Protein AF-A0ABD2PDY6-F1 (afdb_monomer_lite)

pLDDT: mean 73.23, std 13.29, range [39.94, 94.38]

Structure (mmCIF, N/CA/C/O backbone):
data_AF-A0ABD2PDY6-F1
#
_entry.id   AF-A0ABD2PDY6-F1
#
loop_
_atom_site.group_PDB
_atom_site.id
_atom_site.type_symbol
_atom_site.label_atom_id
_atom_site.label_alt_id
_atom_site.label_comp_id
_atom_site.label_asym_id
_atom_site.label_entity_id
_atom_site.label_seq_id
_atom_site.pdbx_PDB_ins_code
_atom_site.Cartn_x
_atom_site.Cartn_y
_atom_site.Cartn_z
_atom_site.occupancy
_atom_site.B_iso_or_equiv
_atom_site.auth_seq_id
_atom_site.auth_comp_id
_atom_site.auth_asym_id
_atom_site.auth_atom_id
_atom_site.pdbx_PDB_model_num
ATOM 1 N N . MET A 1 1 ? -41.753 6.780 -45.800 1.00 45.53 1 MET A N 1
ATOM 2 C CA . MET A 1 1 ? -40.405 6.281 -45.439 1.00 45.53 1 MET A CA 1
ATOM 3 C C . MET A 1 1 ? -39.897 7.109 -44.271 1.00 45.53 1 MET A C 1
ATOM 5 O O . MET A 1 1 ? -39.849 8.319 -44.401 1.00 45.53 1 MET A O 1
ATOM 9 N N . GLY A 1 2 ? -39.598 6.477 -43.135 1.00 40.78 2 GLY A N 1
ATOM 10 C CA . GLY A 1 2 ? -39.111 7.154 -41.927 1.00 40.78 2 GLY A CA 1
ATOM 11 C C . GLY A 1 2 ? -39.550 6.408 -40.670 1.00 40.78 2 GLY A C 1
ATOM 12 O O . GLY A 1 2 ? -40.593 6.704 -40.105 1.00 40.78 2 GLY A O 1
ATOM 13 N N . ARG A 1 3 ? -38.787 5.375 -40.299 1.00 48.12 3 ARG A N 1
ATOM 14 C CA . ARG A 1 3 ? -39.003 4.534 -39.114 1.00 48.12 3 ARG A CA 1
ATOM 15 C C . ARG A 1 3 ? -38.831 5.381 -37.848 1.00 48.12 3 ARG A C 1
ATOM 17 O O . ARG A 1 3 ? -37.730 5.865 -37.608 1.00 48.12 3 ARG A O 1
ATOM 24 N N . MET A 1 4 ? -39.874 5.510 -37.029 1.00 39.94 4 MET A N 1
ATOM 25 C CA . MET A 1 4 ? -39.734 5.984 -35.651 1.00 39.94 4 MET A CA 1
ATOM 26 C C . MET A 1 4 ? -39.553 4.774 -34.741 1.00 39.94 4 MET A C 1
ATOM 28 O O . MET A 1 4 ? -40.448 3.946 -34.579 1.00 39.94 4 MET A O 1
ATOM 32 N N . ALA A 1 5 ? -38.333 4.640 -34.228 1.00 52.81 5 ALA A N 1
ATOM 33 C CA . ALA A 1 5 ? -37.943 3.613 -33.282 1.00 52.81 5 ALA A CA 1
ATOM 34 C C . ALA A 1 5 ? -38.695 3.821 -31.960 1.00 52.81 5 ALA A C 1
ATOM 36 O O . ALA A 1 5 ? -38.487 4.816 -31.268 1.00 52.81 5 ALA A O 1
ATOM 37 N N . HIS A 1 6 ? -39.555 2.869 -31.596 1.00 47.19 6 HIS A N 1
ATOM 38 C CA . HIS A 1 6 ? -40.084 2.789 -30.241 1.00 47.19 6 HIS A CA 1
ATOM 39 C C . HIS A 1 6 ? -38.970 2.296 -29.311 1.00 47.19 6 HIS A C 1
ATOM 41 O O . HIS A 1 6 ? -38.591 1.126 -29.317 1.00 47.19 6 HIS A O 1
ATOM 47 N N . LEU A 1 7 ? -38.427 3.228 -28.531 1.00 44.31 7 LEU A N 1
ATOM 48 C CA . LEU A 1 7 ? -37.533 2.978 -27.405 1.00 44.31 7 LEU A CA 1
ATOM 49 C C . LEU A 1 7 ? -38.268 2.104 -26.375 1.00 44.31 7 LEU A C 1
ATOM 51 O O . LEU A 1 7 ? -39.238 2.545 -25.759 1.00 44.31 7 LEU A O 1
ATOM 55 N N . ILE A 1 8 ? -37.815 0.863 -26.189 1.00 49.25 8 ILE A N 1
ATOM 56 C CA . ILE A 1 8 ? -38.261 0.007 -25.085 1.00 49.25 8 ILE A CA 1
ATOM 57 C C . ILE A 1 8 ? -37.614 0.556 -23.813 1.00 49.25 8 ILE A C 1
ATOM 59 O O . ILE A 1 8 ? -36.472 0.242 -23.482 1.00 49.25 8 ILE A O 1
ATOM 63 N N . ILE A 1 9 ? -38.341 1.420 -23.110 1.00 50.09 9 ILE A N 1
ATOM 64 C CA . ILE A 1 9 ? -37.993 1.831 -21.754 1.00 50.09 9 ILE A CA 1
ATOM 65 C C . ILE A 1 9 ? -38.344 0.648 -20.852 1.00 50.09 9 ILE A C 1
ATOM 67 O O . ILE A 1 9 ? -39.513 0.380 -20.579 1.00 50.09 9 ILE A O 1
ATOM 71 N N . GLY A 1 10 ? -37.324 -0.099 -20.430 1.00 45.62 10 GLY A N 1
ATOM 72 C CA . GLY A 1 10 ? -37.465 -1.148 -19.430 1.00 45.62 10 GLY A CA 1
ATOM 73 C C . GLY A 1 10 ? -37.974 -0.555 -18.119 1.00 45.62 10 GLY A C 1
ATOM 74 O O . GLY A 1 10 ? -37.215 0.047 -17.362 1.00 45.62 10 GLY A O 1
ATOM 75 N N . PHE A 1 11 ? -39.267 -0.726 -17.850 1.00 49.28 11 PHE A N 1
ATOM 76 C CA . PHE A 1 11 ? -39.852 -0.485 -16.538 1.00 49.28 11 PHE A CA 1
ATOM 77 C C . PHE A 1 11 ? -39.274 -1.512 -15.558 1.00 49.28 11 PHE A C 1
ATOM 79 O O . PHE A 1 11 ? -39.757 -2.639 -15.457 1.00 49.28 11 PHE A O 1
ATOM 86 N N . PHE A 1 12 ? -38.248 -1.131 -14.796 1.00 53.38 12 PHE A N 1
ATOM 87 C CA . PHE A 1 12 ? -37.965 -1.804 -13.531 1.00 53.38 12 PHE A CA 1
ATOM 88 C C . PHE A 1 12 ? -39.109 -1.473 -12.570 1.00 53.38 12 PHE A C 1
ATOM 90 O O . PHE A 1 12 ? -39.069 -0.490 -11.830 1.00 53.38 12 PHE A O 1
ATOM 97 N N . GLN A 1 13 ? -40.167 -2.282 -12.612 1.00 63.88 13 GLN A N 1
ATOM 98 C CA . GLN A 1 13 ? -41.214 -2.271 -11.602 1.00 63.88 13 GLN A CA 1
ATOM 99 C C . GLN A 1 13 ? -40.552 -2.632 -10.267 1.00 63.88 13 GLN A C 1
ATOM 101 O O . GLN A 1 13 ? -40.120 -3.768 -10.057 1.00 63.88 13 GLN A O 1
ATOM 106 N N . LYS A 1 14 ? -40.419 -1.646 -9.374 1.00 63.28 14 LYS A N 1
ATOM 107 C CA . LYS A 1 14 ? -40.023 -1.880 -7.984 1.00 63.28 14 LYS A CA 1
ATOM 108 C C . LYS A 1 14 ? -41.095 -2.779 -7.376 1.00 63.28 14 LYS A C 1
ATOM 110 O O . LYS A 1 14 ? -42.186 -2.312 -7.074 1.00 63.28 14 LYS A O 1
ATOM 115 N N . ARG A 1 15 ? -40.818 -4.078 -7.265 1.00 71.56 15 ARG A N 1
ATOM 116 C CA . ARG A 1 15 ? -41.694 -5.000 -6.543 1.00 71.56 15 ARG A CA 1
ATOM 117 C C . ARG A 1 15 ? -41.717 -4.538 -5.090 1.00 71.56 15 ARG A C 1
ATOM 119 O O . ARG A 1 15 ? -40.687 -4.586 -4.420 1.00 71.56 15 ARG A O 1
ATOM 126 N N . GLU A 1 16 ? -42.859 -4.031 -4.644 1.00 77.25 16 GLU A N 1
ATOM 127 C CA . GLU A 1 16 ? -43.069 -3.684 -3.244 1.00 77.25 16 GLU A CA 1
ATOM 128 C C . GLU A 1 16 ? -42.907 -4.955 -2.410 1.00 77.25 16 GLU A C 1
ATOM 130 O O . GLU A 1 16 ? -43.515 -5.990 -2.687 1.00 77.25 16 GLU A O 1
ATOM 135 N N . ILE A 1 17 ? -42.000 -4.906 -1.437 1.00 80.00 17 ILE A N 1
ATOM 136 C CA . ILE A 1 17 ? -41.728 -6.040 -0.559 1.00 80.00 17 ILE A CA 1
ATOM 137 C C . ILE A 1 17 ? -42.908 -6.134 0.417 1.00 80.00 17 ILE A C 1
ATOM 139 O O . ILE A 1 17 ? -43.147 -5.169 1.146 1.00 80.00 17 ILE A O 1
ATOM 143 N N . PRO A 1 18 ? -43.648 -7.259 0.465 1.00 84.44 18 PRO A N 1
ATOM 144 C CA . PRO A 1 18 ? -44.773 -7.415 1.378 1.00 84.44 18 PRO A CA 1
ATOM 145 C C . PRO A 1 18 ? -44.250 -7.629 2.803 1.00 84.44 18 PRO A C 1
ATOM 147 O O . PRO A 1 18 ? -44.067 -8.763 3.248 1.00 84.44 18 PRO A O 1
ATOM 150 N N . TRP A 1 19 ? -44.000 -6.531 3.519 1.00 83.19 19 TRP A N 1
ATOM 151 C CA . TRP A 1 19 ? -43.481 -6.533 4.892 1.00 83.19 19 TRP A CA 1
ATOM 152 C C . TRP A 1 19 ? -44.372 -7.299 5.880 1.00 83.19 19 TRP A C 1
ATOM 154 O O . TRP A 1 19 ? -43.867 -7.814 6.869 1.00 83.19 19 TRP A O 1
ATOM 164 N N . GLU A 1 20 ? -45.662 -7.462 5.574 1.00 85.06 20 GLU A N 1
ATOM 165 C CA . GLU A 1 20 ? -46.613 -8.284 6.341 1.00 85.06 20 GLU A CA 1
ATOM 166 C C . GLU A 1 20 ? -46.274 -9.782 6.332 1.00 85.06 20 GLU A C 1
ATOM 168 O O . GLU A 1 20 ? -46.646 -10.513 7.246 1.00 85.06 20 GLU A O 1
ATOM 173 N N . LYS A 1 21 ? -45.560 -10.253 5.301 1.00 85.62 21 LYS A N 1
ATOM 174 C CA . LYS A 1 21 ? -45.125 -11.653 5.170 1.00 85.62 21 LYS A CA 1
ATOM 175 C C . LYS A 1 21 ? -43.738 -11.896 5.757 1.00 85.62 21 LYS A C 1
ATOM 177 O O . LYS A 1 21 ? -43.288 -13.040 5.793 1.00 85.62 21 LYS A O 1
ATOM 182 N N . VAL A 1 22 ? -43.034 -10.841 6.168 1.00 83.69 22 VAL A N 1
ATOM 183 C CA . VAL A 1 22 ? -41.703 -10.967 6.760 1.00 83.69 22 VAL A CA 1
ATOM 184 C C . VAL A 1 22 ? -41.885 -11.414 8.211 1.00 83.69 22 VAL A C 1
ATOM 186 O O . VAL A 1 22 ? -42.510 -10.692 8.989 1.00 83.69 22 VAL A O 1
ATOM 189 N N . PRO A 1 23 ? -41.368 -12.592 8.604 1.00 84.75 23 PRO A N 1
ATOM 190 C CA . PRO A 1 23 ? -41.478 -13.047 9.981 1.00 84.75 23 PRO A CA 1
ATOM 191 C C . PRO A 1 23 ? -40.799 -12.042 10.912 1.00 84.75 23 PRO A C 1
ATOM 193 O O . PRO A 1 23 ? -39.753 -11.476 10.584 1.00 84.75 23 PRO A O 1
ATOM 196 N N . PHE A 1 24 ? -41.387 -11.827 12.088 1.00 80.44 24 PHE A N 1
ATOM 197 C CA . PHE A 1 24 ? -40.797 -10.952 13.089 1.00 80.44 24 PHE A CA 1
ATOM 198 C C . PHE A 1 24 ? -39.473 -11.552 13.579 1.00 80.44 24 PHE A C 1
ATOM 200 O O . PHE A 1 24 ? -39.456 -12.505 14.356 1.00 80.44 24 PHE A O 1
ATOM 207 N N . VAL A 1 25 ? -38.356 -10.988 13.118 1.00 86.38 25 VAL A N 1
ATOM 208 C CA . VAL A 1 25 ? -37.030 -11.298 13.653 1.00 86.38 25 VAL A CA 1
ATOM 209 C C . VAL A 1 25 ? -36.771 -10.330 14.807 1.00 86.38 25 VAL A C 1
ATOM 211 O O . VAL A 1 25 ? -36.712 -9.116 14.574 1.00 86.38 25 VAL A O 1
ATOM 214 N N . PRO A 1 26 ? -36.633 -10.815 16.054 1.00 85.50 26 PRO A N 1
ATOM 215 C CA . PRO A 1 26 ? -36.320 -9.944 17.174 1.00 85.50 26 PRO A CA 1
ATOM 216 C C . PRO A 1 26 ? -35.016 -9.201 16.888 1.00 85.50 26 PRO A C 1
ATOM 218 O O . PRO A 1 26 ? -34.037 -9.771 16.404 1.00 85.50 26 PRO A O 1
ATOM 221 N N . ARG A 1 27 ? -35.002 -7.896 17.183 1.00 83.12 27 ARG A N 1
ATOM 222 C CA . ARG A 1 27 ? -33.786 -7.093 17.018 1.00 83.12 27 ARG A CA 1
ATOM 223 C C . ARG A 1 27 ? -32.674 -7.709 17.875 1.00 83.12 27 ARG A C 1
ATOM 225 O O . ARG A 1 27 ? -32.973 -8.183 18.968 1.00 83.12 27 ARG A O 1
ATOM 232 N N . PRO A 1 28 ? -31.398 -7.624 17.472 1.00 78.56 28 PRO A N 1
ATOM 233 C CA . PRO A 1 28 ? -30.290 -8.179 18.254 1.00 78.56 28 PRO A CA 1
ATOM 234 C C . PRO A 1 28 ? -30.238 -7.731 19.729 1.00 78.56 28 PRO A C 1
ATOM 236 O O . PRO A 1 28 ? -29.691 -8.441 20.556 1.00 78.56 28 PRO A O 1
ATOM 239 N N . GLY A 1 29 ? -30.826 -6.578 20.082 1.00 77.06 29 GLY A N 1
ATOM 240 C CA . GLY A 1 29 ? -30.947 -6.118 21.475 1.00 77.06 29 GLY A CA 1
ATOM 241 C C . GLY A 1 29 ? -32.154 -6.657 22.261 1.00 77.06 29 GLY A C 1
ATOM 242 O O . GLY A 1 29 ? -32.191 -6.493 23.475 1.00 77.06 29 GLY A O 1
ATOM 243 N N . LEU A 1 30 ? -33.135 -7.264 21.586 1.00 79.75 30 LEU A N 1
ATOM 244 C CA . LEU A 1 30 ? -34.310 -7.920 22.181 1.00 79.75 30 LEU A CA 1
ATOM 245 C C . LEU A 1 30 ? -34.057 -9.404 22.474 1.00 79.75 30 LEU A C 1
ATOM 247 O O . LEU A 1 30 ? -34.757 -9.989 23.295 1.00 79.75 30 LEU A O 1
ATOM 251 N N . VAL A 1 31 ? -33.076 -10.015 21.804 1.00 83.25 31 VAL A N 1
ATOM 252 C CA . VAL A 1 31 ? -32.653 -11.386 22.094 1.00 83.25 31 VAL A CA 1
ATOM 253 C C . VAL A 1 31 ? -31.762 -11.352 23.339 1.00 83.25 31 VAL A C 1
ATOM 255 O O . VAL A 1 31 ? -30.755 -10.640 23.331 1.00 83.25 31 VAL A O 1
ATOM 258 N N . PRO A 1 32 ? -32.112 -12.067 24.425 1.00 80.06 32 PRO A N 1
ATOM 259 C CA . PRO A 1 32 ? -31.242 -12.145 25.588 1.00 80.06 32 PRO A CA 1
ATOM 260 C C . PRO A 1 32 ? -29.940 -12.855 25.213 1.00 80.06 32 PRO A C 1
ATOM 262 O O . PRO A 1 32 ? -29.941 -13.800 24.425 1.00 80.06 32 PRO A O 1
ATOM 265 N N . ASP A 1 33 ? -28.829 -12.408 25.798 1.00 80.88 33 ASP A N 1
ATOM 266 C CA . ASP A 1 33 ? -27.532 -13.037 25.566 1.00 80.88 33 ASP A CA 1
ATOM 267 C C . ASP A 1 33 ? -27.586 -14.524 25.958 1.00 80.88 33 ASP A C 1
ATOM 269 O O . ASP A 1 33 ? -28.188 -14.868 26.987 1.00 80.88 33 ASP A O 1
ATOM 273 N N . PRO A 1 34 ? -26.956 -15.412 25.173 1.00 81.19 34 PRO A N 1
ATOM 274 C CA . PRO A 1 34 ? -26.962 -16.836 25.462 1.00 81.19 34 PRO A CA 1
ATOM 275 C C . PRO A 1 34 ? -26.300 -17.119 26.815 1.00 81.19 34 PRO A C 1
ATOM 277 O O . PRO A 1 34 ? -25.265 -16.544 27.162 1.00 81.19 34 PRO A O 1
ATOM 280 N N . VAL A 1 35 ? -26.892 -18.038 27.579 1.00 81.94 35 VAL A N 1
ATOM 281 C CA . VAL A 1 35 ? -26.282 -18.559 28.805 1.00 81.94 35 VAL A CA 1
ATOM 282 C C . VAL A 1 35 ? -25.333 -19.679 28.405 1.00 81.94 35 VAL A C 1
ATOM 284 O O . VAL A 1 35 ? -25.753 -20.689 27.848 1.00 81.94 35 VAL A O 1
ATOM 287 N N . THR A 1 36 ? -24.046 -19.489 28.669 1.00 82.38 36 THR A N 1
ATOM 288 C CA . THR A 1 36 ? -23.034 -20.533 28.462 1.00 82.38 36 THR A CA 1
ATOM 289 C C . THR A 1 36 ? -22.858 -21.357 29.738 1.00 82.38 36 THR A C 1
ATOM 291 O O . THR A 1 36 ? -23.340 -20.964 30.800 1.00 82.38 36 THR A O 1
ATOM 294 N N . ALA A 1 37 ? -22.123 -22.474 29.675 1.00 84.81 37 ALA A N 1
ATOM 295 C CA . ALA A 1 37 ? -21.764 -23.261 30.864 1.00 84.81 37 ALA A CA 1
ATOM 296 C C . ALA A 1 37 ? -21.024 -22.433 31.943 1.00 84.81 37 ALA A C 1
ATOM 298 O O . ALA A 1 37 ? -21.028 -22.798 33.113 1.00 84.81 37 ALA A O 1
ATOM 299 N N . PHE A 1 38 ? -20.439 -21.294 31.555 1.00 75.75 38 PHE A N 1
ATOM 300 C CA . PHE A 1 38 ? -19.747 -20.341 32.426 1.00 75.75 38 PHE A CA 1
ATOM 301 C C . PHE A 1 38 ? -20.638 -19.171 32.895 1.00 75.75 38 PHE A C 1
ATOM 303 O O . PHE A 1 38 ? -20.145 -18.215 33.488 1.00 75.75 38 PHE A O 1
ATOM 310 N N . GLY A 1 39 ? -21.949 -19.227 32.642 1.00 80.06 39 GLY A N 1
ATOM 311 C CA . GLY A 1 39 ? -22.921 -18.215 33.055 1.00 80.06 39 GLY A CA 1
ATOM 312 C C . GLY A 1 39 ? -23.268 -17.182 31.976 1.00 80.06 39 GLY A C 1
ATOM 313 O O . GLY A 1 39 ? -23.028 -17.375 30.779 1.00 80.06 39 GLY A O 1
ATOM 314 N N . LYS A 1 40 ? -23.913 -16.092 32.416 1.00 73.88 40 LYS A N 1
ATOM 315 C CA . LYS A 1 40 ? -24.313 -14.951 31.575 1.00 73.88 40 LYS A CA 1
ATOM 316 C C . LYS A 1 40 ? -23.120 -14.026 31.346 1.00 73.88 40 LYS A C 1
ATOM 318 O O . LYS A 1 40 ? -22.430 -13.660 32.294 1.00 73.88 40 LYS A O 1
ATOM 323 N N . HIS A 1 41 ? -22.919 -13.599 30.101 1.00 68.50 41 HIS A N 1
ATOM 324 C CA . HIS A 1 41 ? -21.871 -12.643 29.761 1.00 68.50 41 HIS A CA 1
ATOM 325 C C . HIS A 1 41 ? -22.166 -11.276 30.405 1.00 68.50 41 HIS A C 1
ATOM 327 O O . HIS A 1 41 ? -23.140 -10.604 30.058 1.00 68.50 41 HIS A O 1
ATOM 333 N N . ASN A 1 42 ? -21.325 -10.832 31.342 1.00 66.38 42 ASN A N 1
ATOM 334 C CA . ASN A 1 42 ? -21.481 -9.524 31.976 1.00 66.38 42 ASN A CA 1
ATOM 335 C C . ASN A 1 42 ? -21.135 -8.409 30.976 1.00 66.38 42 ASN A C 1
ATOM 337 O O . ASN A 1 42 ? -19.970 -8.079 30.761 1.00 66.38 42 ASN A O 1
ATOM 341 N N . LYS A 1 43 ? -22.154 -7.776 30.377 1.00 63.56 43 LYS A N 1
ATOM 342 C CA . LYS A 1 43 ? -21.982 -6.598 29.497 1.00 63.56 43 LYS A CA 1
ATOM 343 C C . LYS A 1 43 ? -21.253 -5.438 30.184 1.00 63.56 43 LYS A C 1
ATOM 345 O O . LYS A 1 43 ? -20.644 -4.611 29.507 1.00 63.56 43 LYS A O 1
ATOM 350 N N . GLU A 1 44 ? -21.286 -5.378 31.514 1.00 60.62 44 GLU A N 1
ATOM 351 C CA . GLU A 1 44 ? -20.519 -4.396 32.282 1.00 60.62 44 GLU A CA 1
ATOM 352 C C . GLU A 1 44 ? -19.005 -4.552 32.107 1.00 60.62 44 GLU A C 1
ATOM 354 O O . GLU A 1 44 ? -18.319 -3.537 32.049 1.00 60.62 44 GLU A O 1
ATOM 359 N N . GLN A 1 45 ? -18.476 -5.770 31.933 1.00 57.19 45 GLN A N 1
ATOM 360 C CA . GLN A 1 45 ? -17.048 -5.963 31.639 1.00 57.19 45 GLN A CA 1
ATOM 361 C C . GLN A 1 45 ? -16.670 -5.407 30.259 1.00 57.19 45 GLN A C 1
ATOM 363 O O . GLN A 1 45 ? -15.624 -4.789 30.122 1.00 57.19 45 GLN A O 1
ATOM 368 N N . VAL A 1 46 ? -17.552 -5.516 29.258 1.00 56.88 46 VAL A N 1
ATOM 369 C CA . VAL A 1 46 ? -17.296 -4.990 27.899 1.00 56.88 46 VAL A CA 1
ATOM 370 C C . VAL A 1 46 ? -17.298 -3.459 27.866 1.00 56.88 46 VAL A C 1
ATOM 372 O O . VAL A 1 46 ? -16.576 -2.846 27.083 1.00 56.88 46 VAL A O 1
ATOM 375 N N . LYS A 1 47 ? -18.103 -2.813 28.721 1.00 56.31 47 LYS A N 1
ATOM 376 C CA . LYS A 1 47 ? -18.139 -1.345 28.834 1.00 56.31 47 LYS A CA 1
ATOM 377 C C . LYS A 1 47 ? -17.029 -0.768 29.711 1.00 56.31 47 LYS A C 1
ATOM 379 O O . LY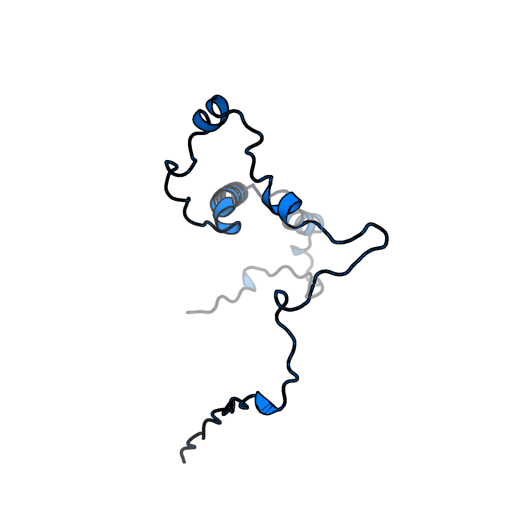S A 1 47 ? -16.766 0.429 29.600 1.00 56.31 47 LYS A O 1
ATOM 384 N N . ARG A 1 48 ? -16.401 -1.573 30.574 1.00 55.81 48 ARG A N 1
ATOM 385 C CA . ARG A 1 48 ? -15.448 -1.080 31.578 1.00 55.81 48 ARG A CA 1
ATOM 386 C C . ARG A 1 48 ? -14.136 -0.562 30.999 1.00 55.81 48 ARG A C 1
ATOM 388 O O . ARG A 1 48 ? -13.454 0.170 31.702 1.00 55.81 48 ARG A O 1
ATOM 395 N N . GLU A 1 49 ? -13.793 -0.830 29.740 1.00 58.41 49 GLU A N 1
ATOM 396 C CA . GLU A 1 49 ? -12.427 -0.552 29.281 1.00 58.41 49 GLU A CA 1
ATOM 397 C C . GLU A 1 49 ? -12.353 0.066 27.884 1.00 58.41 49 GLU A C 1
ATOM 399 O O . GLU A 1 49 ? -11.759 -0.466 26.956 1.00 58.41 49 GLU A O 1
ATOM 404 N N . LYS A 1 50 ? -12.866 1.290 27.750 1.00 61.16 50 LYS A N 1
ATOM 405 C CA . LYS A 1 50 ? -12.140 2.279 26.932 1.00 61.16 50 LYS A CA 1
ATOM 406 C C . LYS A 1 50 ? -11.193 3.075 27.827 1.00 61.16 50 LYS A C 1
ATOM 408 O O . LYS A 1 50 ? -11.169 4.303 27.787 1.00 61.16 50 LYS A O 1
ATOM 413 N N . ILE A 1 51 ? -10.454 2.374 28.683 1.00 66.81 51 ILE A N 1
ATOM 414 C CA . ILE A 1 51 ? -9.371 2.978 29.447 1.00 66.81 51 ILE A CA 1
ATOM 415 C C . ILE A 1 51 ? -8.235 3.156 28.444 1.00 66.81 51 ILE A C 1
ATOM 417 O O . ILE A 1 51 ? -7.770 2.202 27.824 1.00 66.81 51 ILE A O 1
ATOM 421 N N . SER A 1 52 ? -7.851 4.406 28.206 1.00 73.12 52 SER A N 1
ATOM 422 C CA . SER A 1 52 ? -6.657 4.704 27.422 1.00 73.12 52 SER A CA 1
ATOM 423 C C . SER A 1 52 ? -5.472 4.009 28.084 1.00 73.12 52 SER A C 1
ATOM 425 O O . SER A 1 52 ? -5.190 4.282 29.245 1.00 73.12 52 SER A O 1
ATOM 427 N N . ILE A 1 53 ? -4.770 3.154 27.338 1.00 83.00 53 ILE A N 1
ATOM 428 C CA . ILE A 1 53 ? -3.550 2.472 27.808 1.00 83.00 53 ILE A CA 1
ATOM 429 C C . ILE A 1 53 ? -2.453 3.502 28.150 1.00 83.00 53 ILE A C 1
ATOM 431 O O . ILE A 1 53 ? -1.567 3.242 28.953 1.00 83.00 53 ILE A O 1
ATOM 435 N N . LEU A 1 54 ? -2.530 4.698 27.556 1.00 84.94 54 LEU A N 1
ATOM 436 C CA . LEU A 1 54 ? -1.584 5.791 27.763 1.00 84.94 54 LEU A CA 1
ATOM 437 C C . LEU A 1 54 ? -1.923 6.622 29.001 1.00 84.94 54 LEU A C 1
ATOM 439 O O . LEU A 1 54 ? -3.079 7.029 29.180 1.00 84.94 54 LEU A O 1
ATOM 443 N N . HIS A 1 55 ? -0.886 6.984 29.764 1.00 88.19 55 HIS A N 1
ATOM 444 C CA . HIS A 1 55 ? -0.984 7.957 30.851 1.00 88.19 55 HIS A CA 1
ATOM 445 C C . HIS A 1 55 ? -1.437 9.329 30.303 1.00 88.19 55 HIS A C 1
ATOM 447 O O . HIS A 1 55 ? -1.027 9.705 29.198 1.00 88.19 55 HIS A O 1
ATOM 453 N N . PRO A 1 56 ? -2.231 10.131 31.043 1.00 86.25 56 PRO A N 1
ATOM 454 C CA . PRO A 1 56 ? -2.700 11.441 30.576 1.00 86.25 56 PRO A CA 1
ATOM 455 C C . PRO A 1 56 ? -1.588 12.357 30.039 1.00 86.25 56 PRO A C 1
ATOM 457 O O . PRO A 1 56 ? -1.773 13.026 29.023 1.00 86.25 56 PRO A O 1
ATOM 460 N N . SER A 1 57 ? -0.406 12.325 30.660 1.00 86.62 57 SER A N 1
ATOM 461 C CA . SER A 1 57 ? 0.771 13.089 30.221 1.00 86.62 57 SER A CA 1
ATOM 462 C C . SER A 1 57 ? 1.324 12.632 28.868 1.00 86.62 57 SER A C 1
ATOM 464 O O . SER A 1 57 ? 1.809 13.456 28.100 1.00 86.62 57 SER A O 1
ATOM 466 N N . GLU A 1 58 ? 1.273 11.336 28.556 1.00 89.00 58 GLU A N 1
ATOM 467 C CA . GLU A 1 58 ? 1.706 10.796 27.260 1.00 89.00 58 GLU A CA 1
ATOM 468 C C . GLU A 1 58 ? 0.665 11.072 26.184 1.00 89.00 58 GLU A C 1
ATOM 470 O O . GLU A 1 58 ? 1.001 11.500 25.080 1.00 89.00 58 GLU A O 1
ATOM 475 N N . ARG A 1 59 ? -0.613 10.929 26.540 1.00 84.25 59 ARG A N 1
ATOM 476 C CA . ARG A 1 59 ? -1.732 11.279 25.668 1.00 84.25 59 ARG A CA 1
ATOM 477 C C . ARG A 1 59 ? -1.695 12.753 25.257 1.00 84.25 59 ARG A C 1
ATOM 479 O O . ARG A 1 59 ? -1.962 13.053 24.100 1.00 84.25 59 ARG A O 1
ATOM 486 N N . ALA A 1 60 ? -1.316 13.657 26.161 1.00 82.56 60 ALA A N 1
ATOM 487 C CA . ALA A 1 60 ? -1.166 15.084 25.864 1.00 82.56 60 ALA A CA 1
ATOM 488 C C . ALA A 1 60 ? 0.005 15.398 24.910 1.00 82.56 60 ALA A C 1
ATOM 490 O O . ALA A 1 60 ? -0.031 16.407 24.206 1.00 82.56 60 ALA A O 1
ATOM 491 N N . LYS A 1 61 ? 1.033 14.537 24.847 1.00 86.25 61 LYS A N 1
ATOM 492 C CA . LYS A 1 61 ? 2.149 14.675 23.891 1.00 86.25 61 LYS A CA 1
ATOM 493 C C . LYS A 1 61 ? 1.757 14.259 22.476 1.00 86.25 61 LYS A C 1
ATOM 495 O O . LYS A 1 61 ? 2.408 14.684 21.520 1.00 86.25 61 LYS A O 1
ATOM 500 N N . ILE A 1 62 ? 0.710 13.445 22.326 1.00 83.56 62 ILE A N 1
ATOM 501 C CA . ILE A 1 62 ? 0.181 13.062 21.018 1.00 83.56 62 ILE A CA 1
ATOM 502 C C . ILE A 1 62 ? -0.493 14.290 20.419 1.00 83.56 62 ILE A C 1
ATOM 504 O O . ILE A 1 62 ? -1.671 14.565 20.649 1.00 83.56 62 ILE A O 1
ATOM 508 N N . ARG A 1 63 ? 0.276 15.042 19.630 1.00 74.69 63 ARG A N 1
ATOM 509 C CA . ARG A 1 63 ? -0.281 16.108 18.810 1.00 74.69 63 ARG A CA 1
ATOM 510 C C . ARG A 1 63 ? -1.235 15.470 17.819 1.00 74.69 63 ARG A C 1
ATOM 512 O O . ARG A 1 63 ? -0.825 14.592 17.051 1.00 74.69 63 ARG A O 1
ATOM 519 N N . PRO A 1 64 ? -2.502 15.879 17.822 1.00 69.62 64 PRO A N 1
ATOM 520 C CA . PRO A 1 64 ? -3.401 15.336 16.854 1.00 69.62 64 PRO A CA 1
ATOM 521 C C . PRO A 1 64 ? -2.984 15.754 15.449 1.00 69.62 64 PRO A C 1
ATOM 523 O O . PRO A 1 64 ? -2.744 16.925 15.156 1.00 69.62 64 PRO A O 1
ATOM 526 N N . LYS A 1 65 ? -2.960 14.767 14.562 1.00 64.44 65 LYS A N 1
ATOM 527 C CA . LYS A 1 65 ? -2.616 14.903 13.149 1.00 64.44 65 LYS A CA 1
ATOM 528 C C . LYS A 1 65 ? -3.588 15.786 12.343 1.00 64.44 65 LYS A C 1
ATOM 530 O O . LYS A 1 65 ? -3.482 15.838 11.133 1.00 64.44 65 LYS A O 1
ATOM 535 N N . PHE A 1 66 ? -4.548 16.463 12.970 1.00 58.72 66 PHE A N 1
ATOM 536 C CA . PHE A 1 66 ? -5.527 17.309 12.278 1.00 58.72 66 PHE A CA 1
ATOM 537 C C . PHE A 1 66 ? -5.043 18.746 12.027 1.00 58.72 66 PHE A C 1
ATOM 539 O O . PHE A 1 66 ? -5.706 19.485 11.314 1.00 58.72 66 PHE A O 1
ATOM 546 N N . LEU A 1 67 ? -3.867 19.125 12.541 1.00 61.78 67 LEU A N 1
ATOM 547 C CA . LEU A 1 67 ? -3.131 20.317 12.088 1.00 61.78 67 LEU A CA 1
ATOM 548 C C . LEU A 1 67 ? -2.237 20.021 10.867 1.00 61.78 67 LEU A C 1
ATOM 550 O O . LEU A 1 67 ? -1.348 20.802 10.545 1.00 61.78 67 LEU A O 1
ATOM 554 N N . ILE A 1 68 ? -2.420 18.860 10.234 1.00 67.88 68 ILE A N 1
ATOM 555 C CA . ILE A 1 68 ? -1.642 18.435 9.075 1.00 67.88 68 ILE A CA 1
ATOM 556 C C . ILE A 1 68 ? -2.311 18.985 7.827 1.00 67.88 68 ILE A C 1
ATOM 558 O O . ILE A 1 68 ? -3.530 18.935 7.688 1.00 67.88 68 ILE A O 1
ATOM 562 N N . GLU A 1 69 ? -1.460 19.522 6.966 1.00 72.81 69 GLU A N 1
ATOM 563 C CA . GLU A 1 69 ? -1.717 19.996 5.614 1.00 72.81 69 GLU A CA 1
ATOM 564 C C . GLU A 1 69 ? -2.849 19.246 4.896 1.00 72.81 69 GLU A C 1
ATOM 566 O O . GLU A 1 69 ? -3.029 18.038 5.104 1.00 72.81 69 GLU A O 1
ATOM 571 N N . PRO A 1 70 ? -3.595 19.941 4.014 1.00 83.19 70 PRO A N 1
ATOM 572 C CA . PRO A 1 70 ? -4.629 19.299 3.218 1.00 83.19 70 PRO A CA 1
ATOM 573 C C . PRO A 1 70 ? -4.068 18.037 2.547 1.00 83.19 70 PRO A C 1
ATOM 575 O O . PRO A 1 70 ? -2.913 18.038 2.102 1.00 83.19 70 PRO A O 1
ATOM 578 N N . PRO A 1 71 ? -4.856 16.946 2.486 1.00 81.19 71 PRO A N 1
ATOM 579 C CA . PRO A 1 71 ? -4.403 15.716 1.863 1.00 81.19 71 PRO A CA 1
ATOM 580 C C . PRO A 1 71 ? -3.915 16.030 0.454 1.00 81.19 71 PRO A C 1
ATOM 582 O O . PRO A 1 71 ? -4.563 16.767 -0.294 1.00 81.19 71 PRO A O 1
ATOM 585 N N . LYS A 1 72 ? -2.749 15.480 0.107 1.00 84.75 72 LYS A N 1
ATOM 586 C CA . LYS A 1 72 ? -2.181 15.662 -1.225 1.00 84.75 72 LYS A CA 1
ATOM 587 C C . LYS A 1 72 ? -3.225 15.259 -2.270 1.00 84.75 72 LYS A C 1
ATOM 589 O O . LYS A 1 72 ? -3.922 14.259 -2.063 1.00 84.75 72 LYS A O 1
ATOM 594 N N . PRO A 1 73 ? -3.334 16.007 -3.379 1.00 92.00 73 PRO A N 1
ATOM 595 C CA . PRO A 1 73 ? -4.234 15.629 -4.452 1.00 92.00 73 PRO A CA 1
ATOM 596 C C . PRO A 1 73 ? -3.886 14.220 -4.933 1.00 92.00 73 PRO A C 1
ATOM 598 O O . PRO A 1 73 ? -2.717 13.828 -4.966 1.00 92.00 73 PRO A O 1
ATOM 601 N N . TYR A 1 74 ? -4.914 13.451 -5.282 1.00 91.88 74 TYR A N 1
ATOM 602 C CA . TYR A 1 74 ? -4.717 12.119 -5.834 1.00 91.88 74 TYR A CA 1
ATOM 603 C C . TYR A 1 74 ? -3.933 12.207 -7.147 1.00 91.88 74 TYR A C 1
ATOM 605 O O . TYR A 1 74 ? -4.268 12.997 -8.029 1.00 91.88 74 TYR A O 1
ATOM 613 N N . VAL A 1 75 ? -2.915 11.359 -7.281 1.00 93.88 75 VAL A N 1
ATOM 614 C CA . VAL A 1 75 ? -2.133 11.186 -8.506 1.00 93.88 75 VAL A CA 1
ATOM 615 C C . VAL A 1 75 ? -2.145 9.703 -8.852 1.00 93.88 75 VAL A C 1
ATOM 617 O O . VAL A 1 75 ? -1.932 8.856 -7.981 1.00 93.88 75 VAL A O 1
ATOM 620 N N . SER A 1 76 ? -2.413 9.373 -10.116 1.00 94.38 76 SER A N 1
ATOM 621 C CA . SER A 1 76 ? -2.428 7.979 -10.557 1.00 94.38 76 SER A CA 1
ATOM 622 C C . SER A 1 76 ? -1.016 7.378 -10.521 1.00 94.38 76 SER A C 1
ATOM 624 O O . SER A 1 76 ? -0.022 8.074 -10.736 1.00 94.38 76 SER A O 1
ATOM 626 N N . ALA A 1 77 ? -0.903 6.061 -10.319 1.00 91.75 77 ALA A N 1
ATOM 627 C CA . ALA A 1 77 ? 0.392 5.368 -10.358 1.00 91.75 77 ALA A CA 1
ATOM 628 C C . ALA A 1 77 ? 1.138 5.573 -11.695 1.00 91.75 77 ALA A C 1
ATOM 630 O O . ALA A 1 77 ? 2.371 5.598 -11.743 1.00 91.75 77 ALA A O 1
ATOM 631 N N . ARG A 1 78 ? 0.381 5.770 -12.783 1.00 91.69 78 ARG A N 1
ATOM 632 C CA . ARG A 1 78 ? 0.918 6.099 -14.105 1.00 91.69 78 ARG A CA 1
ATOM 633 C C . ARG A 1 78 ? 1.549 7.488 -14.124 1.00 91.69 78 ARG A C 1
ATOM 635 O O . ARG A 1 78 ? 2.652 7.642 -14.636 1.00 91.69 78 ARG A O 1
ATOM 642 N N . ASP A 1 79 ? 0.872 8.488 -13.573 1.00 92.62 79 ASP A N 1
ATOM 643 C CA . ASP A 1 79 ? 1.366 9.868 -13.595 1.00 92.62 79 ASP A CA 1
ATOM 644 C C . ASP A 1 79 ? 2.579 10.049 -12.678 1.00 92.62 79 ASP A C 1
ATOM 646 O O . ASP A 1 79 ? 3.513 10.756 -13.050 1.00 92.62 79 ASP A O 1
ATOM 650 N N . LEU A 1 80 ? 2.641 9.307 -11.565 1.00 92.25 80 LEU A N 1
ATOM 651 C CA . LEU A 1 80 ? 3.823 9.254 -10.693 1.00 92.25 80 LEU A CA 1
ATOM 652 C C . LEU A 1 80 ? 5.097 8.807 -11.428 1.00 92.25 80 LEU A C 1
ATOM 654 O O . LEU A 1 80 ? 6.195 9.235 -11.083 1.00 92.25 80 LEU A O 1
ATOM 658 N N . THR A 1 81 ? 4.969 7.935 -12.430 1.00 93.88 81 THR A N 1
ATOM 659 C CA . THR A 1 81 ? 6.111 7.353 -13.156 1.00 93.88 81 THR A CA 1
ATOM 660 C C . THR A 1 81 ? 6.352 7.993 -14.522 1.00 93.88 81 THR A C 1
ATOM 662 O O . THR A 1 81 ? 7.403 7.773 -15.130 1.00 93.88 81 THR A O 1
ATOM 665 N N . ARG A 1 82 ? 5.417 8.823 -14.997 1.00 93.88 82 ARG A N 1
ATOM 666 C CA . ARG A 1 82 ? 5.391 9.363 -16.360 1.00 93.88 82 ARG A CA 1
ATOM 667 C C . ARG A 1 82 ? 6.667 10.112 -16.731 1.00 93.88 82 ARG A C 1
ATOM 669 O O . ARG A 1 82 ? 7.244 9.834 -17.777 1.00 93.88 82 ARG A O 1
ATOM 676 N N . GLU A 1 83 ? 7.126 11.036 -15.893 1.00 89.69 83 GLU A N 1
ATOM 677 C CA . GLU A 1 83 ? 8.311 11.850 -16.199 1.00 89.69 83 GLU A CA 1
ATOM 678 C C . GLU A 1 83 ? 9.599 11.024 -16.242 1.00 89.69 83 GLU A C 1
ATOM 680 O O . GLU A 1 83 ? 10.437 11.226 -17.122 1.00 89.69 83 GLU A O 1
ATOM 685 N N . SER A 1 84 ? 9.731 10.060 -15.327 1.00 90.88 84 SER A N 1
ATOM 686 C CA . SER A 1 84 ? 10.868 9.139 -15.279 1.00 90.88 84 SER A CA 1
ATOM 687 C C . SER A 1 84 ? 10.934 8.283 -16.545 1.00 90.88 84 SER A C 1
ATOM 689 O O . SER A 1 84 ? 11.975 8.221 -17.203 1.00 90.88 84 SER A O 1
ATOM 691 N N . VAL A 1 85 ? 9.795 7.711 -16.951 1.00 91.81 85 VAL A N 1
ATOM 692 C CA . VAL A 1 85 ? 9.681 6.923 -18.186 1.00 91.81 85 VAL A CA 1
ATOM 693 C C . VAL A 1 85 ? 9.981 7.784 -19.411 1.00 91.81 85 VAL A C 1
ATOM 695 O O . VAL A 1 85 ? 10.801 7.393 -20.235 1.00 91.81 85 VAL A O 1
ATOM 698 N N . LEU A 1 86 ? 9.400 8.982 -19.520 1.00 90.69 86 LEU A N 1
ATOM 699 C CA . LEU A 1 86 ? 9.666 9.885 -20.646 1.00 90.69 86 LEU A CA 1
ATOM 700 C C . LEU A 1 86 ? 11.141 10.298 -20.724 1.00 90.69 86 LEU A C 1
ATOM 702 O O . LEU A 1 86 ? 11.693 10.414 -21.816 1.00 90.69 86 LEU A O 1
ATOM 706 N N . ARG A 1 87 ? 11.803 10.507 -19.581 1.00 88.44 87 ARG A N 1
ATOM 707 C CA . ARG A 1 87 ? 13.243 10.789 -19.542 1.00 88.44 87 ARG A CA 1
ATOM 708 C C . ARG A 1 87 ? 14.059 9.584 -20.019 1.00 88.44 87 ARG A C 1
ATOM 710 O O . ARG A 1 87 ? 15.009 9.781 -20.773 1.00 88.44 87 ARG A O 1
ATOM 717 N N . ALA A 1 88 ? 13.700 8.371 -19.602 1.00 87.88 88 ALA A N 1
ATOM 718 C CA . ALA A 1 88 ? 14.369 7.147 -20.036 1.00 87.88 88 ALA A CA 1
ATOM 719 C C . ALA A 1 88 ? 14.196 6.908 -21.545 1.00 87.88 88 ALA A C 1
ATOM 721 O O . ALA A 1 88 ? 15.170 6.614 -22.230 1.00 87.88 88 ALA A O 1
ATOM 722 N N . VAL A 1 89 ? 12.987 7.121 -22.070 1.00 86.75 89 VAL A N 1
ATOM 723 C CA . VAL A 1 89 ? 12.694 7.024 -23.507 1.00 86.75 89 VAL A CA 1
ATOM 724 C C . VAL A 1 89 ? 13.526 8.033 -24.298 1.00 86.75 89 VAL A C 1
ATOM 726 O O . VAL A 1 89 ? 14.268 7.622 -25.180 1.00 86.75 89 VAL A O 1
ATOM 729 N N . ARG A 1 90 ? 13.535 9.318 -23.912 1.00 83.12 90 ARG A N 1
ATOM 730 C CA . ARG A 1 90 ? 14.369 10.335 -24.584 1.00 83.12 90 ARG A CA 1
ATOM 731 C C . ARG A 1 90 ? 15.860 10.001 -24.568 1.00 83.12 90 ARG A C 1
ATOM 733 O O . ARG A 1 90 ? 16.563 10.288 -25.530 1.00 83.12 90 ARG A O 1
ATOM 740 N N . LYS A 1 91 ? 16.361 9.398 -23.485 1.00 78.06 91 LYS A N 1
ATOM 741 C CA . LYS A 1 91 ? 17.756 8.934 -23.411 1.00 78.06 91 LYS A CA 1
ATOM 742 C C . LYS A 1 91 ? 18.036 7.817 -24.430 1.00 78.06 91 LYS A C 1
ATOM 744 O O . LYS A 1 91 ? 19.138 7.755 -24.966 1.00 78.06 91 LYS A O 1
ATOM 749 N N . ASN A 1 92 ? 17.041 6.979 -24.710 1.00 71.69 92 ASN A N 1
ATOM 750 C CA . ASN A 1 92 ? 17.131 5.849 -25.633 1.00 71.69 92 ASN A CA 1
ATOM 751 C C . ASN A 1 92 ? 16.750 6.191 -27.091 1.00 71.69 92 ASN A C 1
ATOM 753 O O . ASN A 1 92 ? 16.875 5.343 -27.967 1.00 71.69 92 ASN A O 1
ATOM 757 N N . GLU A 1 93 ? 16.300 7.413 -27.380 1.00 68.94 93 GLU A N 1
ATOM 758 C CA . GLU A 1 93 ? 15.968 7.883 -28.739 1.00 68.94 93 GLU A CA 1
ATOM 759 C C . GLU A 1 93 ? 17.165 8.527 -29.468 1.00 68.94 93 GLU A C 1
ATOM 761 O O . GLU A 1 93 ? 17.030 9.023 -30.585 1.00 68.94 93 GLU A O 1
ATOM 766 N N . GLY A 1 94 ? 18.358 8.524 -28.864 1.00 67.50 94 GLY A N 1
ATOM 767 C CA . GLY A 1 94 ? 19.567 9.028 -29.514 1.00 67.50 94 GLY A CA 1
ATOM 768 C C . GLY A 1 94 ? 19.951 8.213 -30.765 1.00 67.50 94 GLY A C 1
ATOM 769 O O . GLY A 1 94 ? 19.693 7.009 -30.812 1.00 67.50 94 GLY A O 1
ATOM 770 N N . PRO A 1 95 ? 20.643 8.814 -31.754 1.00 61.88 95 PRO A N 1
ATOM 771 C CA . PRO A 1 95 ? 20.983 8.167 -33.032 1.00 61.88 95 PRO A CA 1
ATOM 772 C C . PRO A 1 95 ? 21.810 6.873 -32.908 1.00 61.88 95 PRO A C 1
ATOM 774 O O . PRO A 1 95 ? 21.853 6.081 -33.845 1.00 61.88 95 PRO A O 1
ATOM 777 N N . TYR A 1 96 ? 22.425 6.631 -31.747 1.00 59.53 96 TYR A N 1
ATOM 778 C CA . TYR A 1 96 ? 23.218 5.434 -31.444 1.00 59.53 96 TYR A CA 1
ATOM 779 C C . TYR A 1 96 ? 22.596 4.531 -30.370 1.00 59.53 96 TYR A C 1
ATOM 781 O O . TYR A 1 96 ? 23.134 3.469 -30.078 1.00 59.53 96 TYR A O 1
ATOM 789 N N . ALA A 1 97 ? 21.468 4.916 -29.769 1.00 62.78 97 ALA A N 1
ATOM 790 C CA . ALA A 1 97 ? 20.928 4.238 -28.591 1.00 62.78 97 ALA A CA 1
ATOM 791 C C . ALA A 1 97 ? 20.320 2.852 -28.885 1.00 62.78 97 ALA A C 1
ATOM 793 O O . ALA A 1 97 ? 20.237 2.020 -27.987 1.00 62.78 97 ALA A O 1
ATOM 794 N N . ASN A 1 98 ? 19.964 2.582 -30.146 1.00 64.31 98 ASN A N 1
ATOM 795 C CA . ASN A 1 98 ? 19.434 1.293 -30.607 1.00 64.31 98 ASN A CA 1
ATOM 796 C C . ASN A 1 98 ? 20.396 0.556 -31.558 1.00 64.31 98 ASN A C 1
ATOM 798 O O . ASN A 1 98 ? 19.979 -0.367 -32.261 1.00 64.31 98 ASN A O 1
ATOM 802 N N . ALA A 1 99 ? 21.666 0.976 -31.628 1.00 65.12 99 ALA A N 1
ATOM 803 C CA . ALA A 1 99 ? 22.653 0.365 -32.522 1.00 65.12 99 ALA A CA 1
ATOM 804 C C . ALA A 1 99 ? 22.929 -1.109 -32.169 1.00 65.12 99 ALA A C 1
ATOM 806 O O . ALA A 1 99 ? 23.118 -1.914 -33.078 1.00 65.12 99 ALA A O 1
ATOM 807 N N . ASP A 1 100 ? 22.844 -1.445 -30.878 1.00 68.56 100 ASP A N 1
ATOM 808 C CA . ASP A 1 100 ? 23.070 -2.793 -30.338 1.00 68.56 100 ASP A CA 1
ATOM 809 C C . ASP A 1 100 ? 21.762 -3.542 -30.027 1.00 68.56 100 ASP A C 1
ATOM 811 O O . ASP A 1 100 ? 21.769 -4.601 -29.396 1.00 68.56 100 ASP A O 1
ATOM 815 N N . CYS A 1 101 ? 20.610 -2.996 -30.427 1.00 75.62 101 CYS A N 1
ATOM 816 C CA . CYS A 1 101 ? 19.338 -3.667 -30.203 1.00 75.62 101 CYS A CA 1
ATOM 817 C C . CYS A 1 101 ? 19.259 -4.927 -31.081 1.00 75.62 101 CYS A C 1
ATOM 819 O O . CYS A 1 101 ? 19.607 -4.924 -32.260 1.00 75.62 101 CYS A O 1
ATOM 821 N N . ILE A 1 102 ? 18.788 -6.032 -30.507 1.00 77.62 102 ILE A N 1
ATOM 822 C CA . ILE A 1 102 ? 18.687 -7.320 -31.205 1.00 77.62 102 ILE A CA 1
ATOM 823 C C . ILE A 1 102 ? 17.848 -7.209 -32.489 1.00 77.62 102 ILE A C 1
ATOM 825 O O . ILE A 1 102 ? 18.199 -7.815 -33.502 1.00 77.62 102 ILE A O 1
ATOM 829 N N . ASP A 1 103 ? 16.817 -6.365 -32.489 1.00 74.25 103 ASP A N 1
ATOM 830 C CA . ASP A 1 103 ? 15.957 -6.137 -33.653 1.00 74.25 103 ASP A CA 1
ATOM 831 C C . ASP A 1 103 ? 16.656 -5.362 -34.786 1.00 74.25 103 ASP A C 1
ATOM 833 O O . ASP A 1 103 ? 16.228 -5.456 -35.933 1.00 74.25 103 ASP A O 1
ATOM 837 N N . THR A 1 104 ? 17.747 -4.631 -34.521 1.00 75.12 104 THR A N 1
ATOM 838 C CA . THR A 1 104 ? 18.576 -3.989 -35.563 1.00 75.12 104 THR A CA 1
ATOM 839 C C . THR A 1 104 ? 19.790 -4.841 -35.936 1.00 75.12 104 THR A C 1
ATOM 841 O O . THR A 1 104 ? 20.175 -4.887 -37.109 1.00 75.12 104 THR A O 1
ATOM 844 N N . VAL A 1 105 ? 20.372 -5.556 -34.970 1.00 81.31 105 VAL A N 1
ATOM 845 C CA . VAL A 1 105 ? 21.565 -6.395 -35.150 1.00 81.31 105 VAL A CA 1
ATOM 846 C C . VAL A 1 105 ? 21.241 -7.683 -35.903 1.00 81.31 105 VAL A C 1
ATOM 848 O O . VAL A 1 105 ? 21.927 -8.001 -36.876 1.00 81.31 105 VAL A O 1
ATOM 851 N N . LEU A 1 106 ? 20.200 -8.425 -35.509 1.00 79.88 106 LEU A N 1
ATOM 852 C CA . LEU A 1 106 ? 19.904 -9.727 -36.117 1.00 79.88 106 LEU A CA 1
ATOM 853 C C . LEU A 1 106 ? 19.570 -9.629 -37.610 1.00 79.88 106 LEU A C 1
ATOM 855 O O . LEU A 1 106 ? 20.112 -10.443 -38.364 1.00 79.88 106 LEU A O 1
ATOM 859 N N . PRO A 1 107 ? 18.759 -8.663 -38.086 1.00 80.31 107 PRO A N 1
ATOM 860 C CA . PRO A 1 107 ? 18.501 -8.536 -39.516 1.00 80.31 107 PRO A CA 1
ATOM 861 C C . PRO A 1 107 ? 19.751 -8.193 -40.331 1.00 80.31 107 PRO A C 1
ATOM 863 O O . PRO A 1 107 ? 19.900 -8.687 -41.449 1.00 80.31 107 PRO A O 1
ATOM 866 N N . ARG A 1 108 ? 20.661 -7.380 -39.771 1.00 78.88 108 ARG A N 1
ATOM 867 C CA . ARG A 1 108 ? 21.945 -7.035 -40.403 1.00 78.88 108 ARG A CA 1
ATOM 868 C C . ARG A 1 108 ? 22.884 -8.238 -40.452 1.00 78.88 108 ARG A C 1
ATOM 870 O O . ARG A 1 108 ? 23.423 -8.534 -41.512 1.00 78.88 108 ARG A O 1
ATOM 877 N N . LEU A 1 109 ? 23.029 -8.958 -39.337 1.00 83.44 109 LEU A N 1
ATOM 878 C CA . LEU A 1 109 ? 23.887 -10.141 -39.230 1.00 83.44 109 LEU A CA 1
ATOM 879 C C . LEU A 1 109 ? 23.461 -11.244 -40.208 1.00 83.44 109 LEU A C 1
ATOM 881 O O . LEU A 1 109 ? 24.297 -11.827 -40.892 1.00 83.44 109 LEU A O 1
ATOM 885 N N . HIS A 1 110 ? 22.156 -11.499 -40.304 1.00 81.19 110 HIS A N 1
ATOM 886 C CA . HIS A 1 110 ? 21.601 -12.526 -41.188 1.00 81.19 110 HIS A CA 1
ATOM 887 C C . HIS A 1 110 ? 21.357 -12.028 -42.618 1.00 81.19 110 HIS A C 1
ATOM 889 O O . HIS A 1 110 ? 20.786 -12.763 -43.420 1.00 81.19 110 HIS A O 1
ATOM 895 N N . LYS A 1 111 ? 21.761 -10.789 -42.942 1.00 76.25 111 LYS A N 1
ATOM 896 C CA . LYS A 1 111 ? 21.586 -10.173 -44.267 1.00 76.25 111 LYS A CA 1
ATOM 897 C C . LYS A 1 111 ? 20.148 -10.276 -44.788 1.00 76.25 111 LYS A C 1
ATOM 899 O O . LYS A 1 111 ? 19.903 -10.456 -45.976 1.00 76.25 111 LYS A O 1
ATOM 904 N N . VAL A 1 112 ? 19.174 -10.136 -43.890 1.00 73.81 112 VAL A N 1
ATOM 905 C CA . VAL A 1 112 ? 17.742 -10.326 -44.184 1.00 73.81 112 VAL 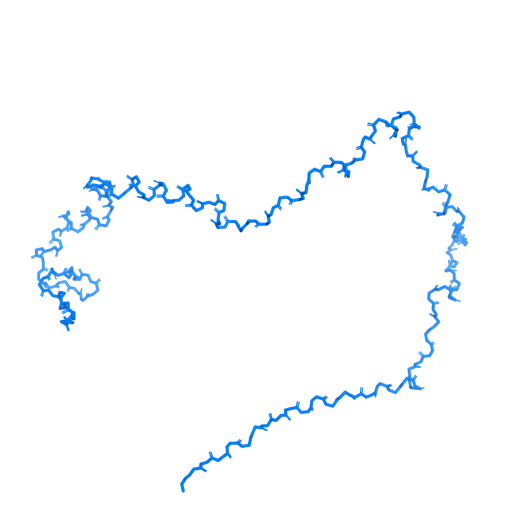A CA 1
ATOM 906 C C . VAL A 1 112 ? 17.264 -9.327 -45.247 1.00 73.81 112 VAL A C 1
ATOM 908 O O . VAL A 1 112 ? 16.420 -9.650 -46.069 1.00 73.81 112 VAL A O 1
ATOM 911 N N . ALA A 1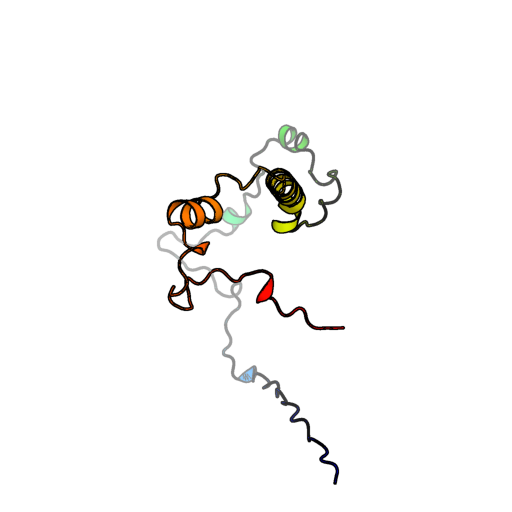 113 ? 17.850 -8.127 -45.303 1.00 68.06 113 ALA A N 1
ATOM 912 C CA . ALA A 1 113 ? 17.546 -7.141 -46.343 1.00 68.06 113 ALA A CA 1
ATOM 913 C C . ALA A 1 113 ? 18.032 -7.545 -47.753 1.00 68.06 113 ALA A C 1
ATOM 915 O O . ALA A 1 113 ? 17.497 -7.047 -48.742 1.00 68.06 113 ALA A O 1
ATOM 916 N N . GLU A 1 114 ? 19.026 -8.434 -47.851 1.00 73.50 114 GLU A N 1
ATOM 917 C CA . GLU A 1 114 ? 19.590 -8.924 -49.117 1.00 73.50 114 GLU A CA 1
ATOM 918 C C . GLU A 1 114 ? 18.830 -10.146 -49.657 1.00 73.50 114 GLU A C 1
ATOM 920 O O . GLU A 1 114 ? 18.999 -10.505 -50.820 1.00 73.50 114 GLU A O 1
ATOM 925 N N . GLN A 1 115 ? 17.976 -10.780 -48.843 1.00 73.38 115 GLN A N 1
ATOM 926 C CA . GLN A 1 115 ? 17.192 -11.943 -49.255 1.00 73.38 115 GLN A CA 1
ATOM 927 C C . GLN A 1 115 ? 15.841 -11.509 -49.855 1.00 73.38 115 GLN A C 1
ATOM 929 O O . GLN A 1 115 ? 14.985 -11.000 -49.128 1.00 73.38 115 GLN A O 1
ATOM 934 N N . PRO A 1 116 ? 15.603 -11.717 -51.164 1.00 69.19 116 PRO A N 1
ATOM 935 C CA . PRO A 1 116 ? 14.352 -11.308 -51.806 1.00 69.19 116 PRO A CA 1
ATOM 936 C C . PRO A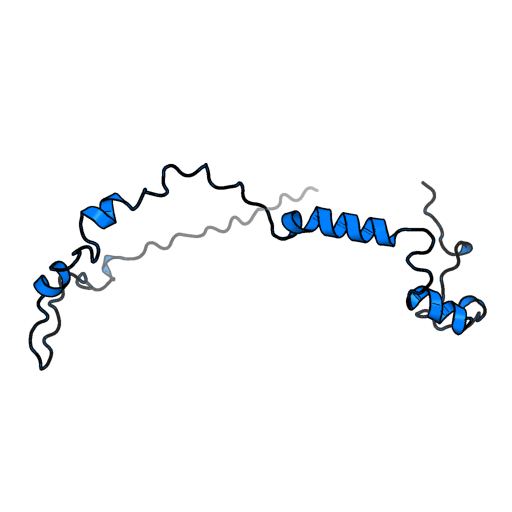 1 116 ? 13.150 -12.185 -51.410 1.00 69.19 116 PRO A C 1
ATOM 938 O O . PRO A 1 116 ? 12.030 -11.680 -51.351 1.00 69.19 116 PRO A O 1
ATOM 941 N N . ASP A 1 117 ? 13.386 -13.454 -51.056 1.00 74.38 117 ASP A N 1
ATOM 942 C CA . ASP A 1 117 ? 12.345 -14.489 -50.919 1.00 74.38 117 ASP A CA 1
ATOM 943 C C . ASP A 1 117 ? 12.035 -14.863 -49.461 1.00 74.38 117 ASP A C 1
ATOM 945 O O . ASP A 1 117 ? 11.743 -16.013 -49.120 1.00 74.38 117 ASP A O 1
ATOM 949 N N . LEU A 1 118 ? 12.112 -13.893 -48.553 1.00 71.44 118 LEU A N 1
ATOM 950 C CA . LEU A 1 118 ? 11.706 -14.125 -47.172 1.00 71.44 118 LEU A CA 1
ATOM 951 C C . LEU A 1 118 ? 10.189 -14.347 -47.090 1.00 71.44 118 LEU A C 1
ATOM 953 O O . LEU A 1 118 ? 9.423 -13.614 -47.723 1.00 71.44 118 LEU A O 1
ATOM 957 N N . PRO A 1 119 ? 9.721 -15.300 -46.259 1.00 75.25 119 PRO A N 1
ATOM 958 C CA . PRO A 1 119 ? 8.297 -15.460 -45.985 1.00 75.25 119 PRO A CA 1
ATOM 959 C C . PRO A 1 119 ? 7.681 -14.114 -45.597 1.00 75.25 119 PRO A C 1
ATOM 961 O O . PRO A 1 119 ? 8.312 -13.360 -44.863 1.00 75.25 119 PRO A O 1
ATOM 964 N N . TYR A 1 120 ? 6.443 -13.829 -46.017 1.00 62.81 120 TYR A N 1
ATOM 965 C CA . TYR A 1 120 ? 5.760 -12.538 -45.797 1.00 62.81 120 TYR A CA 1
ATOM 966 C C . TYR A 1 120 ? 5.944 -11.953 -44.379 1.00 62.81 120 TYR A C 1
ATOM 968 O O . TYR A 1 120 ? 6.185 -10.761 -44.229 1.00 62.81 120 TYR A O 1
ATOM 976 N N . LYS A 1 121 ? 5.919 -12.799 -43.339 1.00 64.50 121 LYS A N 1
ATOM 977 C CA . LYS A 1 121 ? 6.089 -12.401 -41.927 1.00 64.50 121 LYS A CA 1
ATOM 978 C C . LYS A 1 121 ? 7.512 -11.967 -41.535 1.00 64.50 121 LYS A C 1
ATOM 980 O O . LYS A 1 121 ? 7.703 -11.450 -40.443 1.00 64.50 121 LYS A O 1
ATOM 985 N N . ARG A 1 122 ? 8.507 -12.245 -42.376 1.00 66.44 122 ARG A N 1
ATOM 986 C CA . ARG A 1 122 ? 9.938 -11.959 -42.180 1.00 66.44 122 ARG A CA 1
ATOM 987 C C . ARG A 1 122 ? 10.479 -10.951 -43.196 1.00 66.44 122 ARG A C 1
ATOM 989 O O . ARG A 1 122 ? 11.660 -10.621 -43.145 1.00 66.44 122 ARG A O 1
ATOM 996 N N . ARG A 1 123 ? 9.643 -10.483 -44.128 1.00 68.38 123 ARG A N 1
ATOM 997 C CA . ARG A 1 123 ? 10.045 -9.507 -45.138 1.00 68.38 123 ARG A CA 1
ATOM 998 C C . ARG A 1 123 ? 10.212 -8.138 -44.485 1.00 68.38 123 ARG A C 1
ATOM 1000 O 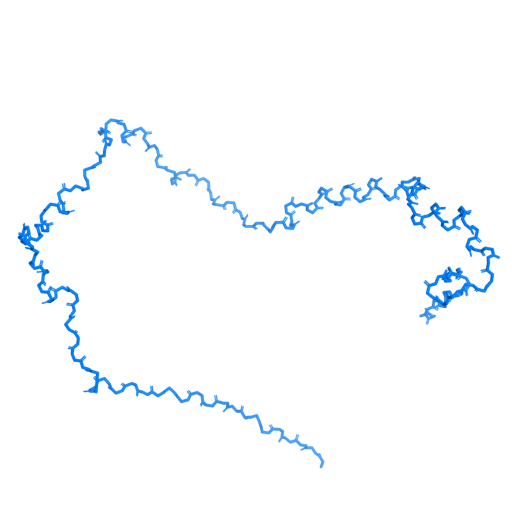O . ARG A 1 123 ? 9.273 -7.616 -43.890 1.00 68.38 123 ARG A O 1
ATOM 1007 N N . ILE A 1 124 ? 11.395 -7.550 -44.630 1.00 69.69 124 ILE A N 1
ATOM 1008 C CA . ILE A 1 124 ? 11.639 -6.166 -44.222 1.00 69.69 124 ILE A CA 1
ATOM 1009 C C . ILE A 1 124 ? 10.981 -5.260 -45.263 1.00 69.69 124 ILE A C 1
ATOM 1011 O O . ILE A 1 124 ? 11.307 -5.334 -46.447 1.00 69.69 124 ILE A O 1
ATOM 1015 N N . ILE A 1 125 ? 10.029 -4.437 -44.822 1.00 68.62 125 ILE A N 1
ATOM 1016 C CA . ILE A 1 125 ? 9.351 -3.450 -45.669 1.00 68.62 125 ILE A CA 1
ATOM 1017 C C . ILE A 1 125 ? 10.384 -2.391 -46.054 1.00 68.62 125 ILE A C 1
ATOM 1019 O O . ILE A 1 125 ? 10.981 -1.762 -45.176 1.00 68.62 125 ILE A O 1
AT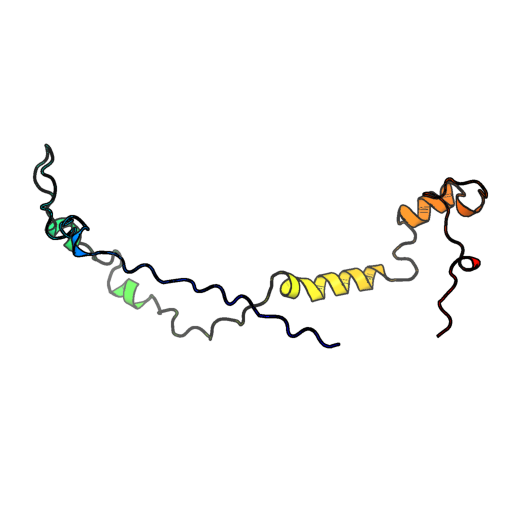OM 1023 N N . ARG A 1 126 ? 10.628 -2.204 -47.353 1.00 65.56 126 ARG A N 1
ATOM 1024 C CA . ARG A 1 126 ? 11.520 -1.136 -47.819 1.00 65.56 126 ARG A CA 1
ATOM 1025 C C . ARG A 1 126 ? 10.777 0.195 -47.765 1.00 65.56 126 ARG A C 1
ATOM 1027 O O . ARG A 1 126 ? 9.561 0.235 -47.913 1.00 65.56 126 ARG A O 1
ATOM 1034 N N . ASN A 1 127 ? 11.507 1.302 -47.652 1.00 65.44 127 ASN A N 1
ATOM 1035 C CA . ASN A 1 127 ? 10.899 2.639 -47.687 1.00 65.44 127 ASN A CA 1
ATOM 1036 C C . ASN A 1 127 ? 10.112 2.910 -48.986 1.00 65.44 127 ASN A C 1
ATOM 1038 O O . ASN A 1 127 ? 9.183 3.704 -48.969 1.00 65.44 127 ASN A O 1
ATOM 1042 N N . SER A 1 128 ? 10.442 2.224 -50.088 1.00 67.31 128 SER A N 1
ATOM 1043 C CA . SER A 1 128 ? 9.688 2.249 -51.352 1.00 67.31 128 SER A CA 1
ATOM 1044 C C . SER A 1 128 ? 8.305 1.601 -51.271 1.00 67.31 128 SER A C 1
ATOM 1046 O O . SER A 1 128 ? 7.436 1.917 -52.075 1.00 67.31 128 SER A O 1
ATOM 1048 N N . ASP A 1 129 ? 8.115 0.675 -50.331 1.00 66.69 129 ASP A N 1
ATOM 1049 C CA . ASP A 1 129 ? 6.898 -0.129 -50.191 1.00 66.69 129 ASP A CA 1
ATOM 1050 C C . ASP A 1 129 ? 5.894 0.545 -49.242 1.00 66.69 129 ASP A C 1
ATOM 1052 O O . ASP A 1 129 ? 4.728 0.155 -49.171 1.00 66.69 129 ASP A O 1
ATOM 1056 N N . LEU A 1 130 ? 6.345 1.564 -48.502 1.00 69.44 130 LEU A N 1
ATOM 1057 C CA . LEU A 1 130 ? 5.494 2.438 -47.712 1.00 69.44 130 LEU A CA 1
ATOM 1058 C C . LEU A 1 130 ? 4.816 3.431 -48.660 1.00 69.44 130 LEU A C 1
ATOM 1060 O O . LEU A 1 130 ? 5.281 4.553 -48.852 1.00 69.44 130 LEU A O 1
ATOM 1064 N N . THR A 1 131 ? 3.697 3.030 -49.260 1.00 65.25 131 THR A N 1
ATOM 1065 C CA . THR A 1 131 ? 2.785 3.982 -49.899 1.00 65.25 131 THR A CA 1
ATOM 1066 C C . THR A 1 131 ? 2.211 4.885 -48.811 1.00 65.25 131 THR A C 1
ATOM 1068 O O . THR A 1 131 ? 1.263 4.510 -48.117 1.00 65.25 131 THR A O 1
ATOM 1071 N N . LEU A 1 132 ? 2.817 6.055 -48.611 1.00 62.03 132 LEU A N 1
ATOM 1072 C CA . LEU A 1 132 ? 2.221 7.093 -47.781 1.00 62.03 132 LEU A CA 1
ATOM 1073 C C . LEU A 1 132 ? 0.890 7.502 -48.430 1.00 62.03 132 LEU A C 1
ATOM 1075 O O . LEU A 1 132 ? 0.863 7.719 -49.646 1.00 62.03 132 LEU A O 1
ATOM 1079 N N . PRO A 1 133 ? -0.216 7.590 -47.671 1.00 55.38 133 PRO A N 1
ATOM 1080 C CA . PRO A 1 133 ? -1.446 8.136 -48.214 1.00 55.38 133 PRO A CA 1
ATOM 1081 C C . PRO A 1 133 ? -1.173 9.581 -48.630 1.00 55.38 133 PRO A C 1
ATOM 1083 O O . PRO A 1 133 ? -0.765 10.405 -47.812 1.00 55.38 133 PRO A O 1
ATOM 1086 N N . ILE A 1 134 ? -1.359 9.853 -49.920 1.00 52.12 134 ILE A N 1
ATOM 1087 C CA . ILE A 1 134 ? -1.377 11.203 -50.473 1.00 52.12 134 ILE A CA 1
ATOM 1088 C C . ILE A 1 134 ? -2.578 11.900 -49.822 1.00 52.12 134 ILE A C 1
ATOM 1090 O O . ILE A 1 134 ? -3.717 11.502 -50.072 1.00 52.12 134 ILE A O 1
ATOM 1094 N N . TYR A 1 135 ? -2.311 12.868 -48.947 1.00 44.59 135 TYR A N 1
ATOM 1095 C CA . TYR A 1 135 ? -3.286 13.852 -48.476 1.00 44.59 135 TYR A CA 1
ATOM 1096 C C . TYR A 1 135 ? -3.014 15.178 -49.175 1.00 44.59 135 TYR A C 1
ATOM 1098 O O . TYR A 1 135 ? -1.818 15.540 -49.276 1.00 44.59 135 TYR A O 1
#

Sequence (135 aa):
MGRMAHLIIGFFQKREIPWEKVPFVPRPGLVPDPVTAFGKHNKEQVKREKISILHPSERAKIRPKFLIEPPKPYVSARDLTRESVLRAVRKNEGPYANADCIDTVLPRLHKVAEQPDLPYKRRIIRNSDLTLPIY

Secondary structure (DSSP, 8-state):
------------------GGGS-----TTTSPPPEETTEE--HHHHHS----SS-HHHHHHS--GGGS-PPPPP--HHHHHHHHHHHHHHHHTSTTTTTT-HHHHHHHHTTGGG-TT--GGGPPPPTTT------

Organism: NCBI:txid559131

Radius of gyration: 37.39 Å; chains: 1; bounding box: 70×44×85 Å

Foldseek 3Di:
DDDDDDPPPPPPPPPDDPVVPDPDDDDPVRDQADQDPVGGDDVCVVVVDVPPPDDPVVVVVPDDCPVPDDPDPDDDPCRVCVVVVVVVVVVCPDPCNCVPPCVNPVCVVVVLVVDPDDDPVSHDQDPVNPPDPDD